Protein AF-U6EE24-F1 (afdb_monomer_lite)

Foldseek 3Di:
DDDLVRQLVQLVPFDWDADPPVWGKTWGWDDDPQKTKIKIKTWDDWDDDPDQQDKIKTKIAIKIFIAGNPPRDTLDIDPPRPAIDMDIDGHDDDPDDDPVPPPPDDDCVPDSNPPHHCDCNNCSSVSSVVVVVSVVVVVD

Secondary structure (DSSP, 8-state):
---HHHHHHHHHHSPPEE--SSS-EEEEEEEETTEEEEEEEEEEEEE---STTPEEEEEEEEEEEEEETTT--EEEEE----SEEEEEEES---TT--GGGSTTS--TTSS--SS----HHHHHHHHHHHHHHHHHHHT-

pLDDT: mean 75.87, std 20.28, range [35.53, 96.88]

Sequence (140 aa):
MIGKEELVDRIENTELEKVDSGTDQWEKHIYIGDNVLIVGYKEEETFDKPLPGEETIKNYYWYWELRDSENWNVLFENHEKEFNFCESMVGGYTDQDRVEDIVGDIEEEDVCTWSEQDWIEDIVDEIAEETISWLKNLEK

Structure (mmCIF, N/CA/C/O backbone):
data_AF-U6EE24-F1
#
_entry.id   AF-U6EE24-F1
#
loop_
_atom_site.group_PDB
_atom_site.id
_atom_site.type_symbol
_atom_site.label_atom_id
_atom_site.label_alt_id
_atom_site.label_comp_id
_atom_site.label_asym_id
_atom_site.label_entity_id
_atom_site.label_seq_id
_atom_site.pdbx_PDB_ins_code
_atom_site.Cartn_x
_atom_site.Cartn_y
_atom_site.Cartn_z
_atom_site.occupancy
_atom_site.B_iso_or_equiv
_atom_site.auth_seq_id
_atom_site.auth_comp_id
_atom_site.auth_asym_id
_atom_site.auth_atom_id
_atom_site.pdbx_PDB_model_num
ATOM 1 N N . MET A 1 1 ? -8.421 1.383 16.633 1.00 77.31 1 MET A N 1
ATOM 2 C CA . MET A 1 1 ? -7.836 2.026 15.444 1.00 77.31 1 MET A CA 1
ATOM 3 C C . MET A 1 1 ? -6.322 2.050 15.600 1.00 77.31 1 MET A C 1
ATOM 5 O O . MET A 1 1 ? -5.858 2.432 16.670 1.00 77.31 1 MET A O 1
ATOM 9 N N . ILE A 1 2 ? -5.589 1.555 14.600 1.00 86.31 2 ILE A N 1
ATOM 10 C CA . ILE A 1 2 ? -4.118 1.575 14.562 1.00 86.31 2 ILE A CA 1
ATOM 11 C C . ILE A 1 2 ? -3.610 3.027 14.513 1.00 86.31 2 ILE A C 1
ATOM 13 O O . ILE A 1 2 ? -4.287 3.896 13.960 1.00 86.31 2 ILE A O 1
ATOM 17 N N . GLY A 1 3 ? -2.467 3.310 15.141 1.00 90.25 3 GLY A N 1
ATOM 18 C CA . GLY A 1 3 ? -1.831 4.630 15.070 1.00 90.25 3 GLY A CA 1
ATOM 19 C C . GLY A 1 3 ? -1.090 4.841 13.747 1.00 90.25 3 GLY A C 1
ATOM 20 O O . GLY A 1 3 ? -0.665 3.872 13.128 1.00 90.25 3 GLY A O 1
ATOM 21 N N . LYS A 1 4 ? -0.891 6.102 13.333 1.00 93.06 4 LYS A N 1
ATOM 22 C CA . LYS A 1 4 ? -0.154 6.431 12.096 1.00 93.06 4 LYS A CA 1
ATOM 23 C C . LYS A 1 4 ? 1.275 5.901 12.124 1.00 93.06 4 LYS A C 1
ATOM 25 O O . LYS A 1 4 ? 1.654 5.169 11.226 1.00 93.06 4 LYS A O 1
ATOM 30 N N . GLU A 1 5 ? 2.018 6.209 13.183 1.00 93.19 5 GLU A N 1
ATOM 31 C CA . GLU A 1 5 ? 3.406 5.753 13.348 1.00 93.19 5 GLU A CA 1
ATOM 32 C C . GLU A 1 5 ? 3.515 4.221 13.324 1.00 93.19 5 GLU A C 1
ATOM 34 O O . GLU A 1 5 ? 4.425 3.673 12.718 1.00 93.19 5 GLU A O 1
ATOM 39 N N . GLU A 1 6 ? 2.549 3.519 13.928 1.00 93.56 6 GLU A N 1
ATOM 40 C CA . GLU A 1 6 ? 2.505 2.053 13.899 1.00 93.56 6 GLU A CA 1
ATOM 41 C C . GLU A 1 6 ? 2.201 1.516 12.493 1.00 93.56 6 GLU A C 1
ATOM 43 O O . GLU A 1 6 ? 2.726 0.479 12.101 1.00 93.56 6 GLU A O 1
ATOM 48 N N . LEU A 1 7 ? 1.346 2.198 11.729 1.00 93.69 7 LEU A N 1
ATOM 49 C CA . LEU A 1 7 ? 1.040 1.807 10.358 1.00 93.69 7 LEU A CA 1
ATOM 50 C C . LEU A 1 7 ? 2.235 2.041 9.424 1.00 93.69 7 LEU A C 1
ATOM 52 O O . LEU A 1 7 ? 2.534 1.159 8.626 1.00 93.69 7 LEU A O 1
ATOM 56 N N . VAL A 1 8 ? 2.936 3.169 9.572 1.00 93.81 8 VAL A N 1
ATOM 57 C CA . VAL A 1 8 ? 4.180 3.469 8.842 1.00 93.81 8 VAL A CA 1
ATOM 58 C C . VAL A 1 8 ? 5.208 2.362 9.067 1.00 93.81 8 VAL A C 1
ATOM 60 O O . VAL A 1 8 ? 5.648 1.730 8.110 1.00 93.81 8 VAL A O 1
ATOM 63 N N . ASP A 1 9 ? 5.489 2.035 10.331 1.00 92.81 9 ASP A N 1
ATOM 64 C CA . ASP A 1 9 ? 6.439 0.976 10.691 1.00 92.81 9 ASP A CA 1
ATOM 65 C C . ASP A 1 9 ? 6.048 -0.380 10.075 1.00 92.81 9 ASP A C 1
ATOM 67 O O . ASP A 1 9 ? 6.892 -1.112 9.558 1.00 92.81 9 ASP A O 1
ATOM 71 N N . ARG A 1 10 ? 4.752 -0.716 10.048 1.00 93.25 10 ARG A N 1
ATOM 72 C CA . ARG A 1 10 ? 4.284 -1.951 9.401 1.00 93.25 10 ARG A CA 1
ATOM 73 C C . ARG A 1 10 ? 4.454 -1.927 7.885 1.00 93.25 10 ARG A C 1
ATOM 75 O O . ARG A 1 10 ? 4.798 -2.965 7.324 1.00 93.25 10 ARG A O 1
ATOM 82 N N . ILE A 1 11 ? 4.201 -0.801 7.220 1.00 91.19 11 ILE A N 1
ATOM 83 C CA . ILE A 1 11 ? 4.369 -0.682 5.764 1.00 91.19 11 ILE A CA 1
ATOM 84 C C . ILE A 1 11 ? 5.845 -0.834 5.383 1.00 91.19 11 ILE A C 1
ATOM 86 O O . ILE A 1 11 ? 6.152 -1.566 4.440 1.00 91.19 11 ILE A O 1
ATOM 90 N N . GLU A 1 12 ? 6.760 -0.225 6.136 1.00 89.44 12 GLU A N 1
ATOM 91 C CA . GLU A 1 12 ? 8.204 -0.335 5.897 1.00 89.44 12 GLU A CA 1
ATOM 92 C C . GLU A 1 12 ? 8.705 -1.767 6.122 1.00 89.44 12 GLU A C 1
ATOM 94 O O . GLU A 1 12 ? 9.324 -2.357 5.234 1.00 89.44 12 GLU A O 1
ATOM 99 N N . ASN A 1 13 ? 8.371 -2.365 7.271 1.00 89.44 13 ASN A N 1
ATOM 100 C CA . ASN A 1 13 ? 8.949 -3.641 7.705 1.00 89.44 13 ASN A CA 1
ATOM 101 C C . ASN A 1 13 ? 8.257 -4.895 7.147 1.00 89.44 13 ASN A C 1
ATOM 103 O O . ASN A 1 13 ? 8.780 -5.998 7.310 1.00 89.44 13 ASN A O 1
ATOM 107 N N . THR A 1 14 ? 7.083 -4.775 6.522 1.00 89.50 14 THR A N 1
ATOM 108 C CA . THR A 1 14 ? 6.448 -5.924 5.850 1.00 89.50 14 THR A CA 1
ATOM 109 C C . THR A 1 14 ? 7.193 -6.227 4.553 1.00 89.50 14 THR A C 1
ATOM 111 O O . THR A 1 14 ? 7.567 -5.310 3.829 1.00 89.50 14 THR A O 1
ATOM 114 N N . GLU A 1 15 ? 7.433 -7.495 4.237 1.00 86.94 15 GLU A N 1
ATOM 115 C CA . GLU A 1 15 ? 8.127 -7.871 3.001 1.00 86.94 15 GLU A CA 1
ATOM 116 C C . GLU A 1 15 ? 7.192 -7.781 1.785 1.00 86.94 15 GLU A C 1
ATOM 118 O O . GLU A 1 15 ? 6.001 -8.075 1.883 1.00 86.94 15 GLU A O 1
ATOM 123 N N . LEU A 1 16 ? 7.740 -7.352 0.642 1.00 87.88 16 LEU A N 1
ATOM 124 C CA . LEU A 1 16 ? 7.057 -7.412 -0.653 1.00 87.88 16 LEU A CA 1
ATOM 125 C C . LEU A 1 16 ? 7.105 -8.839 -1.184 1.00 87.88 16 LEU A C 1
ATOM 127 O O . LEU A 1 16 ? 8.179 -9.427 -1.320 1.00 87.88 16 LEU A O 1
ATOM 131 N N . GLU A 1 17 ? 5.946 -9.360 -1.554 1.00 87.06 17 GLU A N 1
ATOM 132 C CA . GLU A 1 17 ? 5.806 -10.670 -2.165 1.00 87.06 17 GLU A CA 1
ATOM 133 C C . GLU A 1 17 ? 5.387 -10.527 -3.626 1.00 87.06 17 GLU A C 1
ATOM 135 O O . GLU A 1 17 ? 4.546 -9.700 -3.984 1.00 87.06 17 GLU A O 1
ATOM 140 N N . LYS A 1 18 ? 5.981 -11.349 -4.492 1.00 86.94 18 LYS A N 1
ATOM 141 C CA . LYS A 1 18 ? 5.618 -11.373 -5.905 1.00 86.94 18 LYS A CA 1
ATOM 142 C C . LYS A 1 18 ? 4.257 -12.036 -6.087 1.00 86.94 18 LYS A C 1
ATOM 144 O O . LYS A 1 18 ? 4.048 -13.172 -5.657 1.00 86.94 18 LYS A O 1
ATOM 149 N N . VAL A 1 19 ? 3.371 -11.355 -6.799 1.00 87.19 19 VAL A N 1
ATOM 150 C CA . VAL A 1 19 ? 2.038 -11.850 -7.137 1.00 87.19 19 VAL A CA 1
ATOM 151 C C . VAL A 1 19 ? 2.104 -12.635 -8.444 1.00 87.19 19 VAL A C 1
ATOM 153 O O . VAL A 1 19 ? 2.690 -12.191 -9.432 1.00 87.19 19 VAL A O 1
ATOM 156 N N . ASP A 1 20 ? 1.476 -13.809 -8.476 1.00 77.69 20 ASP A N 1
ATOM 157 C CA . ASP A 1 20 ? 1.376 -14.627 -9.688 1.00 77.69 20 ASP A CA 1
ATOM 158 C C . ASP A 1 20 ? 0.248 -14.101 -10.600 1.00 77.69 20 ASP A C 1
ATOM 160 O O . ASP A 1 20 ? -0.831 -14.688 -10.691 1.00 77.69 20 ASP A O 1
ATOM 164 N N . SER A 1 21 ? 0.457 -12.930 -11.219 1.00 65.81 21 SER A N 1
ATOM 165 C CA . SER A 1 21 ? -0.553 -12.233 -12.040 1.00 65.81 21 SER A CA 1
ATOM 166 C C . SER A 1 21 ? -0.230 -12.163 -13.539 1.00 65.81 21 SER A C 1
ATOM 168 O O . SER A 1 21 ? -0.957 -11.532 -14.305 1.00 65.81 21 SER A O 1
ATOM 170 N N . GLY A 1 22 ? 0.832 -12.832 -14.002 1.00 69.50 22 GLY A N 1
ATOM 171 C CA . GLY A 1 22 ? 1.274 -12.790 -15.407 1.00 69.50 22 GLY A CA 1
ATOM 172 C C . GLY A 1 22 ? 1.951 -11.475 -15.828 1.00 69.50 22 GLY A C 1
ATOM 173 O O . GLY A 1 22 ? 2.463 -11.394 -16.941 1.00 69.50 22 GLY A O 1
ATOM 174 N N . THR A 1 23 ? 1.992 -10.487 -14.933 1.00 72.00 23 THR A N 1
ATOM 175 C CA . THR A 1 23 ? 2.769 -9.240 -15.009 1.00 72.00 23 THR A CA 1
ATOM 176 C C . THR A 1 23 ? 3.726 -9.169 -13.823 1.00 72.00 23 THR A C 1
ATOM 178 O O . THR A 1 23 ? 3.507 -9.858 -12.826 1.00 72.00 23 THR A O 1
ATOM 181 N N . ASP A 1 24 ? 4.782 -8.358 -13.900 1.00 79.75 24 ASP A N 1
ATOM 182 C CA . ASP A 1 24 ? 5.647 -8.143 -12.739 1.00 79.75 24 ASP A CA 1
ATOM 183 C C . ASP A 1 24 ? 4.937 -7.231 -11.728 1.00 79.75 24 ASP A C 1
ATOM 185 O O . ASP A 1 24 ? 4.799 -6.025 -11.928 1.00 79.75 24 ASP A O 1
ATOM 189 N N . GLN A 1 25 ? 4.394 -7.849 -10.682 1.00 85.94 25 GLN A N 1
ATOM 190 C CA . GLN A 1 25 ? 3.585 -7.211 -9.652 1.00 85.94 25 GLN A CA 1
ATOM 191 C C . GLN A 1 25 ? 4.034 -7.715 -8.290 1.00 85.94 25 GLN A C 1
ATOM 193 O O . GLN A 1 25 ? 4.212 -8.920 -8.089 1.00 85.94 25 GLN A O 1
ATOM 198 N N . TRP A 1 26 ? 4.192 -6.783 -7.363 1.00 90.06 26 TRP A N 1
ATOM 199 C CA . TRP A 1 26 ? 4.636 -7.059 -6.007 1.00 90.06 26 TRP A CA 1
ATOM 200 C C . TRP A 1 26 ? 3.699 -6.384 -5.024 1.00 90.06 26 TRP A C 1
ATOM 202 O O . TRP A 1 26 ? 3.274 -5.255 -5.255 1.00 90.06 26 TRP A O 1
ATOM 212 N N . GLU A 1 27 ? 3.365 -7.081 -3.945 1.00 92.12 27 GLU A N 1
ATOM 213 C CA . GLU A 1 27 ? 2.407 -6.628 -2.941 1.00 92.12 27 GLU A CA 1
ATOM 214 C C . GLU A 1 27 ? 2.894 -6.954 -1.530 1.00 92.12 27 GLU A C 1
ATOM 216 O O . GLU A 1 27 ? 3.457 -8.015 -1.271 1.00 92.12 27 GLU A O 1
ATOM 221 N N . LYS A 1 28 ? 2.629 -6.042 -0.600 1.00 92.81 28 LYS A N 1
ATOM 222 C CA . LYS A 1 28 ? 2.637 -6.265 0.843 1.00 92.81 28 LYS A CA 1
ATOM 223 C C . LYS A 1 28 ? 1.190 -6.351 1.302 1.00 92.81 28 LYS A C 1
ATOM 225 O O . LYS A 1 28 ? 0.387 -5.484 0.955 1.00 92.81 28 LYS A O 1
ATOM 230 N N . HIS A 1 29 ? 0.860 -7.343 2.126 1.00 94.50 29 HIS A N 1
ATOM 231 C CA . HIS A 1 29 ? -0.467 -7.469 2.742 1.00 94.50 29 HIS A CA 1
ATOM 232 C C . HIS A 1 29 ? -0.380 -7.207 4.243 1.00 94.50 29 HIS A C 1
ATOM 234 O O . HIS A 1 29 ? 0.203 -7.984 4.998 1.00 94.50 29 HIS A O 1
ATOM 240 N N . ILE A 1 30 ? -0.981 -6.108 4.691 1.00 94.31 30 ILE A N 1
ATOM 241 C CA . ILE A 1 30 ? -0.881 -5.610 6.063 1.00 94.31 30 ILE A CA 1
ATOM 242 C C . ILE A 1 30 ? -2.258 -5.699 6.719 1.00 94.31 30 ILE A C 1
ATOM 244 O O . ILE A 1 30 ? -3.171 -4.934 6.415 1.00 94.31 30 ILE A O 1
ATOM 248 N N . TYR A 1 31 ? -2.417 -6.637 7.649 1.00 93.56 31 TYR A N 1
ATOM 249 C CA . TYR A 1 31 ? -3.688 -6.870 8.337 1.00 93.56 31 TYR A CA 1
ATOM 250 C C . TYR A 1 31 ? -3.927 -5.848 9.462 1.00 93.56 31 TYR A C 1
ATOM 252 O O . TYR A 1 31 ? -3.104 -5.685 10.374 1.00 93.56 31 TYR A O 1
ATOM 260 N N . ILE A 1 32 ? -5.083 -5.179 9.417 1.00 92.88 32 ILE A N 1
ATOM 261 C CA . ILE A 1 32 ? -5.507 -4.112 10.332 1.00 92.88 32 ILE A CA 1
ATOM 262 C C . ILE A 1 32 ? -6.946 -4.388 10.799 1.00 92.88 32 ILE A C 1
ATOM 264 O O . ILE A 1 32 ? -7.920 -3.870 10.249 1.00 92.88 32 ILE A O 1
ATOM 268 N N . GLY A 1 33 ? -7.090 -5.189 11.858 1.00 89.06 33 GLY A N 1
ATOM 269 C CA . GLY A 1 33 ? -8.410 -5.596 12.354 1.00 89.06 33 GLY A CA 1
ATOM 270 C C . GLY A 1 33 ? -9.135 -6.463 11.326 1.00 89.06 33 GLY A C 1
ATOM 271 O O . GLY A 1 33 ? -8.578 -7.468 10.897 1.00 89.06 33 GLY A O 1
ATOM 272 N N . ASP A 1 34 ? -10.335 -6.042 10.923 1.00 92.69 34 ASP A N 1
ATOM 273 C CA . ASP A 1 34 ? -11.162 -6.729 9.918 1.00 92.69 34 ASP A CA 1
ATOM 274 C C . ASP A 1 34 ? -10.816 -6.316 8.472 1.00 92.69 34 ASP A C 1
ATOM 276 O O . ASP A 1 34 ? -11.447 -6.780 7.522 1.00 92.69 34 ASP A O 1
ATOM 280 N N . ASN A 1 35 ? -9.800 -5.467 8.2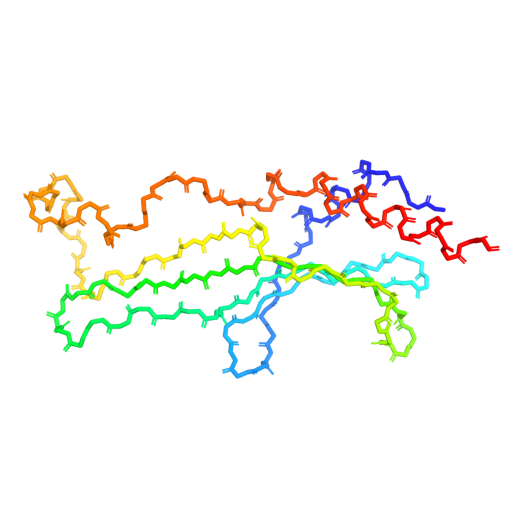85 1.00 95.19 35 ASN A N 1
ATOM 281 C CA . ASN A 1 35 ? -9.362 -4.982 6.978 1.00 95.19 35 ASN A CA 1
ATOM 282 C C . ASN A 1 35 ? -7.929 -5.432 6.670 1.00 95.19 35 ASN A C 1
ATOM 284 O O . ASN A 1 35 ? -7.135 -5.713 7.571 1.00 95.19 35 ASN A O 1
ATOM 288 N N . VAL A 1 36 ? -7.576 -5.440 5.391 1.00 96.00 36 VAL A N 1
ATOM 289 C CA . VAL A 1 36 ? -6.212 -5.637 4.898 1.00 96.00 36 VAL A CA 1
ATOM 290 C C . VAL A 1 36 ? -5.836 -4.459 4.005 1.00 96.00 36 VAL A C 1
ATOM 292 O O . VAL A 1 36 ? -6.559 -4.128 3.069 1.00 96.00 36 VAL A O 1
ATOM 295 N N . LEU A 1 37 ? -4.727 -3.800 4.330 1.00 96.31 37 LEU A N 1
ATOM 296 C CA . LEU A 1 37 ? -4.087 -2.826 3.457 1.00 96.31 37 LEU A CA 1
ATOM 297 C C . LEU A 1 37 ? -3.145 -3.587 2.524 1.00 96.31 37 LEU A C 1
ATOM 299 O O . LEU A 1 37 ? -2.235 -4.277 2.983 1.00 96.31 37 LEU A O 1
ATOM 303 N N . ILE A 1 38 ? -3.372 -3.458 1.227 1.00 95.81 38 ILE A N 1
ATOM 304 C CA . ILE A 1 38 ? -2.472 -3.921 0.182 1.00 95.81 38 ILE A CA 1
ATOM 305 C C . ILE A 1 38 ? -1.663 -2.712 -0.263 1.00 95.81 38 ILE A C 1
ATOM 307 O O . ILE A 1 38 ? -2.248 -1.695 -0.615 1.00 95.81 38 ILE A O 1
ATOM 311 N N . VAL A 1 39 ? -0.339 -2.818 -0.236 1.00 93.44 39 VAL A N 1
ATOM 312 C CA . VAL A 1 39 ? 0.568 -1.826 -0.828 1.00 93.44 39 VAL A CA 1
ATOM 313 C C . VAL A 1 39 ? 1.417 -2.550 -1.844 1.00 93.44 39 VAL A C 1
ATOM 315 O O . VAL A 1 39 ? 2.103 -3.506 -1.488 1.00 93.44 39 VAL A O 1
ATOM 318 N N . GLY A 1 40 ? 1.383 -2.126 -3.095 1.00 91.50 40 GLY A N 1
ATOM 319 C CA . GLY A 1 40 ? 2.103 -2.818 -4.145 1.00 91.50 40 GLY A CA 1
ATOM 320 C C . GLY A 1 40 ? 2.573 -1.900 -5.247 1.00 91.50 40 GLY A C 1
ATOM 321 O O . GLY A 1 40 ? 2.250 -0.718 -5.280 1.00 91.50 40 GLY A O 1
ATOM 322 N N . TYR A 1 41 ? 3.333 -2.474 -6.167 1.00 88.56 41 TYR A N 1
ATOM 323 C CA . TYR A 1 41 ? 3.657 -1.840 -7.433 1.00 88.56 41 TYR A CA 1
ATOM 324 C C . TYR A 1 41 ? 3.488 -2.827 -8.578 1.00 88.56 41 TYR A C 1
ATOM 326 O O . TYR A 1 41 ? 3.538 -4.050 -8.395 1.00 88.56 41 TYR A O 1
ATOM 334 N N . LYS A 1 42 ? 3.247 -2.291 -9.770 1.00 86.69 42 LYS A N 1
ATOM 335 C CA . LYS A 1 42 ? 3.031 -3.089 -10.973 1.00 86.69 42 LYS A CA 1
ATOM 336 C C . LYS A 1 42 ? 3.744 -2.479 -12.175 1.00 86.69 42 LYS A C 1
ATOM 338 O O . LYS A 1 42 ? 3.712 -1.267 -12.365 1.00 86.69 42 LYS A O 1
ATOM 343 N N . GLU A 1 43 ? 4.353 -3.348 -12.979 1.00 79.31 43 GLU A N 1
ATOM 344 C CA . GLU A 1 43 ? 4.908 -3.027 -14.296 1.00 79.31 43 GLU A CA 1
ATOM 345 C C . GLU A 1 43 ? 3.778 -2.720 -15.288 1.00 79.31 43 GLU A C 1
ATOM 347 O O . GLU A 1 43 ? 2.838 -3.512 -15.438 1.00 79.31 43 GLU A O 1
ATOM 352 N N . GLU A 1 44 ? 3.873 -1.591 -15.990 1.00 69.12 44 GLU A N 1
ATOM 353 C CA . GLU A 1 44 ? 2.896 -1.237 -17.029 1.00 69.12 44 GLU A CA 1
ATOM 354 C C . GLU A 1 4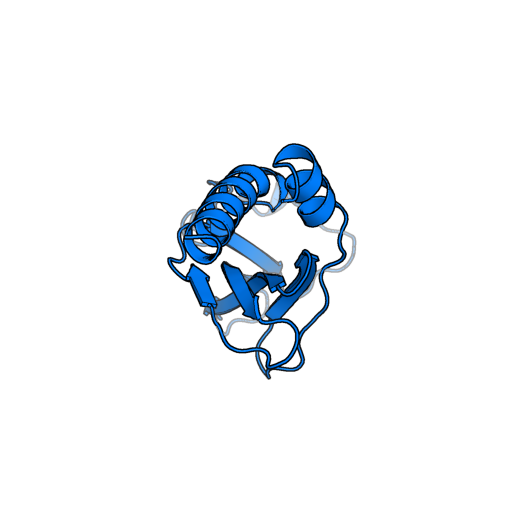4 ? 3.528 -0.871 -18.373 1.00 69.12 44 GLU A C 1
ATOM 356 O O . GLU A 1 44 ? 2.973 -1.232 -19.412 1.00 69.12 44 GLU A O 1
ATOM 361 N N . GLU A 1 45 ? 4.695 -0.223 -18.379 1.00 61.69 45 GLU A N 1
ATOM 362 C CA . GLU A 1 45 ? 5.379 0.167 -19.613 1.00 61.69 45 GLU A CA 1
ATOM 363 C C . GLU A 1 45 ? 6.799 -0.407 -19.663 1.00 61.69 45 GLU A C 1
ATOM 365 O O . GLU A 1 45 ? 7.616 -0.195 -18.765 1.00 61.69 45 GLU A O 1
ATOM 370 N N . THR A 1 46 ? 7.084 -1.145 -20.738 1.00 56.16 46 THR A N 1
ATOM 371 C CA . THR A 1 46 ? 8.426 -1.621 -21.087 1.00 56.16 46 THR A CA 1
ATOM 372 C C . THR A 1 46 ? 8.837 -0.960 -22.393 1.00 56.16 46 THR A C 1
ATOM 374 O O . THR A 1 46 ? 8.166 -1.125 -23.417 1.00 56.16 46 THR A O 1
ATOM 377 N N . PHE A 1 47 ? 9.938 -0.216 -22.369 1.00 56.84 47 PHE A N 1
ATOM 378 C CA . PHE A 1 47 ? 10.528 0.339 -23.581 1.00 56.84 47 PHE A CA 1
ATOM 379 C C . PHE A 1 47 ? 11.623 -0.611 -24.064 1.00 56.84 47 PHE A C 1
ATOM 381 O O . PHE A 1 47 ? 12.765 -0.550 -23.620 1.00 56.84 47 PHE A O 1
ATOM 388 N N . ASP A 1 48 ? 11.260 -1.520 -24.971 1.00 52.75 48 ASP A N 1
ATOM 389 C CA . ASP A 1 48 ? 12.220 -2.389 -25.651 1.00 52.75 48 ASP A CA 1
ATOM 390 C C . ASP A 1 48 ? 12.681 -1.732 -26.956 1.00 52.75 48 ASP A C 1
ATOM 392 O O . ASP A 1 48 ? 11.926 -1.660 -27.935 1.00 52.75 48 ASP A O 1
ATOM 396 N N . LYS A 1 49 ? 13.947 -1.311 -27.025 1.00 50.22 49 LYS A N 1
ATOM 397 C CA . LYS A 1 49 ? 14.601 -1.109 -28.320 1.00 50.22 49 LYS A CA 1
ATOM 398 C C . LYS A 1 49 ? 15.227 -2.447 -28.757 1.00 50.22 49 LYS A C 1
ATOM 400 O O . LYS A 1 49 ? 16.006 -3.041 -28.018 1.00 50.22 49 LYS A O 1
ATOM 405 N N . PRO A 1 50 ? 14.879 -2.988 -29.941 1.00 44.62 50 PRO A N 1
ATOM 406 C CA . PRO A 1 50 ? 15.208 -4.362 -30.341 1.00 44.62 50 PRO A CA 1
ATOM 407 C C . PRO A 1 50 ? 16.670 -4.559 -30.796 1.00 44.62 50 PRO A C 1
ATOM 409 O O . PRO A 1 50 ? 16.933 -5.353 -31.706 1.00 44.62 50 PRO A O 1
ATOM 412 N N . LEU A 1 51 ? 17.631 -3.838 -30.213 1.00 48.41 51 LEU A N 1
ATOM 413 C CA . LEU A 1 51 ? 19.044 -3.911 -30.581 1.00 48.41 51 LEU A CA 1
ATOM 414 C C . LEU A 1 51 ? 19.861 -4.648 -29.500 1.00 48.41 51 LEU A C 1
ATOM 416 O O . LEU A 1 51 ? 19.707 -4.393 -28.308 1.00 48.41 51 LEU A O 1
ATOM 420 N N . PRO A 1 52 ? 20.734 -5.597 -29.887 1.00 41.91 52 PRO A N 1
ATOM 421 C CA . PRO A 1 52 ? 21.578 -6.315 -28.938 1.00 41.91 52 PRO A CA 1
ATOM 422 C C . PRO A 1 52 ? 22.580 -5.358 -28.276 1.00 41.91 52 PRO A C 1
ATOM 424 O O . PRO A 1 52 ? 23.381 -4.737 -28.973 1.00 41.91 52 PRO A O 1
ATOM 427 N N . GLY A 1 53 ? 22.558 -5.292 -26.942 1.00 50.59 53 GLY A N 1
ATOM 428 C CA . GLY A 1 53 ? 23.415 -4.414 -26.137 1.00 50.59 53 GLY A CA 1
ATOM 429 C C . GLY A 1 53 ? 22.732 -3.139 -25.635 1.00 50.59 53 GLY A C 1
ATOM 430 O O . GLY A 1 53 ? 23.398 -2.346 -24.975 1.00 50.59 53 GLY A O 1
ATOM 431 N N . GLU A 1 54 ? 21.442 -2.946 -25.926 1.00 52.94 54 GLU A N 1
ATOM 432 C CA . GLU A 1 54 ? 20.656 -1.829 -25.394 1.00 52.94 54 GLU A CA 1
ATOM 433 C C . GLU A 1 54 ? 19.952 -2.191 -24.075 1.00 52.94 54 GLU A C 1
ATOM 435 O O . GLU A 1 54 ? 19.730 -3.358 -23.743 1.00 52.94 54 GLU A O 1
ATOM 440 N N . GLU A 1 55 ? 19.697 -1.154 -23.287 1.00 54.94 55 GLU A N 1
ATOM 441 C CA . GLU A 1 55 ? 19.125 -1.182 -21.945 1.00 54.94 55 GLU A CA 1
ATOM 442 C C . GLU A 1 55 ? 17.604 -1.380 -22.008 1.00 54.94 55 GLU A C 1
ATOM 444 O O . GLU A 1 55 ? 16.919 -0.704 -22.774 1.00 54.94 55 GLU A O 1
ATOM 449 N N . THR A 1 56 ? 17.067 -2.318 -21.222 1.00 59.34 56 THR A N 1
ATOM 450 C CA . THR A 1 56 ? 15.617 -2.452 -21.030 1.00 59.34 56 THR A CA 1
ATOM 451 C C . THR A 1 56 ? 15.207 -1.566 -19.866 1.00 59.34 56 THR A C 1
ATOM 453 O O . THR A 1 56 ? 15.694 -1.755 -18.749 1.00 59.34 56 THR A O 1
ATOM 456 N N . ILE A 1 57 ? 14.292 -0.634 -20.125 1.00 65.94 57 ILE A N 1
ATOM 457 C CA . ILE A 1 57 ? 13.735 0.272 -19.120 1.00 65.94 57 ILE A CA 1
ATOM 458 C C . ILE A 1 57 ? 12.334 -0.205 -18.755 1.00 65.94 57 ILE A C 1
ATOM 460 O O . ILE A 1 57 ? 11.478 -0.376 -19.633 1.00 65.94 57 ILE A O 1
ATOM 464 N N . LYS A 1 58 ? 12.108 -0.420 -17.460 1.00 72.06 58 LYS A N 1
ATOM 465 C CA . LYS A 1 58 ? 10.818 -0.814 -16.899 1.00 72.06 58 LYS A CA 1
ATOM 466 C C . LYS A 1 58 ? 10.316 0.249 -15.943 1.00 72.06 58 LYS A C 1
ATOM 468 O O . LYS A 1 58 ? 11.009 0.582 -14.984 1.00 72.06 58 LYS A O 1
ATOM 473 N N . ASN A 1 59 ? 9.094 0.715 -16.178 1.00 76.50 59 ASN A N 1
ATOM 474 C CA . ASN A 1 59 ? 8.412 1.633 -15.276 1.00 76.50 59 ASN A CA 1
ATOM 475 C C . ASN A 1 59 ? 7.420 0.877 -14.394 1.00 76.50 59 ASN A C 1
ATOM 477 O O . ASN A 1 59 ? 6.578 0.110 -14.881 1.00 76.50 59 ASN A O 1
ATOM 481 N N . TYR A 1 60 ? 7.513 1.146 -13.098 1.00 83.69 60 TYR A N 1
ATOM 482 C CA . TYR A 1 60 ? 6.655 0.603 -12.062 1.00 83.69 60 TYR A CA 1
ATOM 483 C C . TYR A 1 60 ? 5.895 1.734 -11.381 1.00 83.69 60 TYR A C 1
ATOM 485 O O . TYR A 1 60 ? 6.466 2.775 -11.062 1.00 83.69 60 TYR A O 1
ATOM 493 N N . TYR A 1 61 ? 4.613 1.503 -11.122 1.00 86.62 61 TYR A N 1
ATOM 494 C CA . TYR A 1 61 ? 3.757 2.445 -10.405 1.00 86.62 61 TYR A CA 1
ATOM 495 C C . TYR A 1 61 ? 3.290 1.836 -9.099 1.00 86.62 61 TYR A C 1
ATOM 497 O O . TYR A 1 61 ? 2.835 0.686 -9.087 1.00 86.62 61 TYR A O 1
ATOM 505 N N . TRP A 1 62 ? 3.382 2.612 -8.022 1.00 90.00 62 TRP A N 1
ATOM 506 C CA . TRP A 1 62 ? 2.821 2.231 -6.736 1.00 90.00 62 TRP A CA 1
ATOM 507 C C . TRP A 1 62 ? 1.304 2.357 -6.744 1.00 90.00 62 TRP A C 1
ATOM 509 O O . TRP A 1 62 ? 0.713 3.187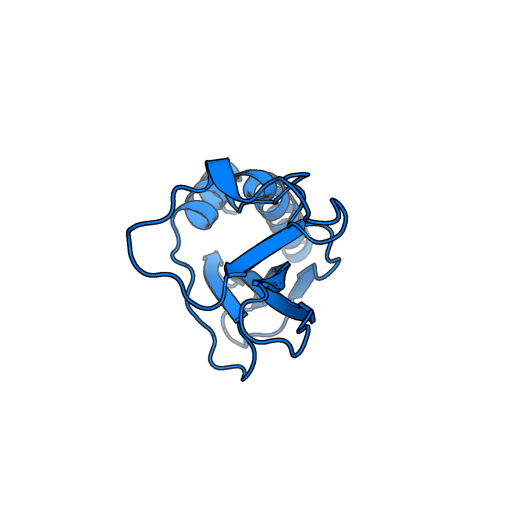 -7.436 1.00 90.00 62 TRP A O 1
ATOM 519 N N . TYR A 1 63 ? 0.684 1.517 -5.935 1.00 93.19 63 TYR A N 1
ATOM 520 C CA . TYR A 1 63 ? -0.727 1.559 -5.633 1.00 93.19 63 TYR A CA 1
ATOM 521 C C . TYR A 1 63 ? -0.969 1.021 -4.229 1.00 93.19 63 TYR A C 1
ATOM 523 O O . TYR A 1 63 ? -0.171 0.252 -3.678 1.00 93.19 63 TYR A O 1
ATOM 531 N N . TRP A 1 64 ? -2.099 1.400 -3.650 1.00 95.94 64 TRP A N 1
ATOM 532 C CA . TRP A 1 64 ? -2.555 0.803 -2.409 1.00 95.94 64 TRP A CA 1
ATOM 533 C C . TRP A 1 64 ? -4.068 0.698 -2.365 1.00 95.94 64 TRP A C 1
ATOM 535 O O . TRP A 1 64 ? -4.808 1.510 -2.916 1.00 95.94 64 TRP A O 1
ATOM 545 N N . GLU A 1 65 ? -4.534 -0.340 -1.690 1.00 96.88 65 GLU A N 1
ATOM 546 C CA . GLU A 1 65 ? -5.944 -0.658 -1.570 1.00 96.88 65 GLU A CA 1
ATOM 547 C C . GLU A 1 65 ? -6.258 -1.084 -0.143 1.00 96.88 65 GLU A C 1
ATOM 549 O O . GLU A 1 65 ? -5.504 -1.822 0.489 1.00 96.88 65 GLU A O 1
ATOM 554 N N . LEU A 1 66 ? -7.417 -0.677 0.357 1.00 96.44 66 LEU A N 1
ATOM 555 C CA . LEU A 1 66 ? -7.970 -1.210 1.590 1.00 96.44 66 LEU A CA 1
ATOM 556 C C . LEU A 1 66 ? -9.080 -2.188 1.237 1.00 96.44 66 LEU A C 1
ATOM 558 O O . LEU A 1 66 ? -10.069 -1.815 0.603 1.00 96.44 66 LEU A O 1
ATOM 562 N N . ARG A 1 67 ? -8.936 -3.435 1.676 1.00 96.88 67 ARG A N 1
ATOM 563 C CA . ARG A 1 67 ? -9.919 -4.492 1.448 1.00 96.88 67 ARG A CA 1
ATOM 564 C C . ARG A 1 67 ? -10.477 -5.038 2.749 1.00 96.88 67 ARG A C 1
ATOM 566 O O . ARG A 1 67 ? -9.844 -4.964 3.800 1.00 96.88 67 ARG A O 1
ATOM 573 N N . ASP A 1 68 ? -11.655 -5.629 2.656 1.00 94.94 68 ASP A N 1
ATOM 574 C CA . ASP A 1 68 ? -12.223 -6.457 3.714 1.00 94.94 68 ASP A CA 1
ATOM 575 C C . ASP A 1 68 ? -11.448 -7.783 3.804 1.00 94.94 68 ASP A C 1
ATOM 577 O O . ASP A 1 68 ? -11.220 -8.458 2.799 1.00 94.94 68 ASP A O 1
ATOM 581 N N . SER A 1 69 ? -11.003 -8.144 5.006 1.00 93.62 69 SER A N 1
ATOM 582 C CA . SER A 1 69 ? -10.148 -9.320 5.217 1.00 93.62 69 SER A CA 1
ATOM 583 C C . SER A 1 69 ? -10.881 -10.661 5.080 1.00 93.62 69 SER A C 1
ATOM 585 O O . SER A 1 69 ? -10.239 -11.684 4.834 1.00 93.62 69 SER A O 1
ATOM 587 N N . GLU A 1 70 ? -12.210 -10.686 5.228 1.00 92.81 70 GLU A N 1
ATOM 588 C CA . GLU A 1 70 ? -12.999 -11.917 5.161 1.00 92.81 70 GLU A CA 1
ATOM 589 C C . GLU A 1 70 ? -13.318 -12.294 3.714 1.00 92.81 70 GLU A C 1
ATOM 591 O O . GLU A 1 70 ? -13.234 -13.463 3.329 1.00 92.81 70 GLU A O 1
ATOM 596 N N . ASN A 1 71 ? -13.712 -11.305 2.912 1.00 94.62 71 ASN A N 1
ATOM 597 C CA . ASN A 1 71 ? -14.239 -11.516 1.565 1.00 94.62 71 ASN A CA 1
ATOM 598 C C . ASN A 1 71 ? -13.360 -10.930 0.448 1.00 94.62 71 ASN A C 1
ATOM 600 O O . ASN A 1 71 ? -13.650 -11.186 -0.721 1.00 94.62 71 ASN A O 1
ATOM 604 N N . TRP A 1 72 ? -12.289 -10.204 0.791 1.00 92.75 72 TRP A N 1
ATOM 605 C CA . TRP A 1 72 ? -11.348 -9.578 -0.145 1.00 92.75 72 TRP A CA 1
ATOM 606 C C . TRP A 1 72 ? -11.977 -8.542 -1.086 1.00 92.75 72 TRP A C 1
ATOM 608 O O . TRP A 1 72 ? -11.410 -8.228 -2.135 1.00 92.75 72 TRP A O 1
ATOM 618 N N . ASN A 1 73 ? -13.134 -7.983 -0.722 1.00 95.44 73 ASN A N 1
ATOM 619 C CA . ASN A 1 73 ? -13.741 -6.887 -1.467 1.00 95.44 73 ASN A CA 1
ATOM 620 C C . ASN A 1 73 ? -12.937 -5.601 -1.268 1.00 95.44 73 ASN A C 1
ATOM 622 O O . ASN A 1 73 ? -12.582 -5.256 -0.141 1.00 95.44 73 ASN A O 1
ATOM 626 N N . VAL A 1 74 ? -12.714 -4.868 -2.358 1.00 95.75 74 VAL A N 1
ATOM 627 C CA . VAL A 1 74 ? -12.117 -3.530 -2.317 1.00 95.75 74 VAL A CA 1
ATOM 628 C C . VAL A 1 74 ? -13.087 -2.571 -1.633 1.00 95.75 74 VAL A C 1
ATOM 630 O O . VAL A 1 74 ? -14.236 -2.426 -2.056 1.00 95.75 74 VAL A O 1
ATOM 633 N N . LEU A 1 75 ? -12.624 -1.943 -0.553 1.00 95.62 75 LEU A N 1
ATOM 634 C CA . LEU A 1 75 ? -13.343 -0.894 0.168 1.00 95.62 75 LEU A CA 1
ATOM 635 C C . LEU A 1 75 ? -12.905 0.485 -0.333 1.00 95.62 75 LEU A C 1
ATOM 637 O O . LEU A 1 75 ? -13.751 1.351 -0.547 1.00 95.62 75 LEU A O 1
ATOM 641 N N . PHE A 1 76 ? -11.596 0.660 -0.535 1.00 96.19 76 PHE A N 1
ATOM 642 C CA . PHE A 1 76 ? -10.964 1.857 -1.091 1.00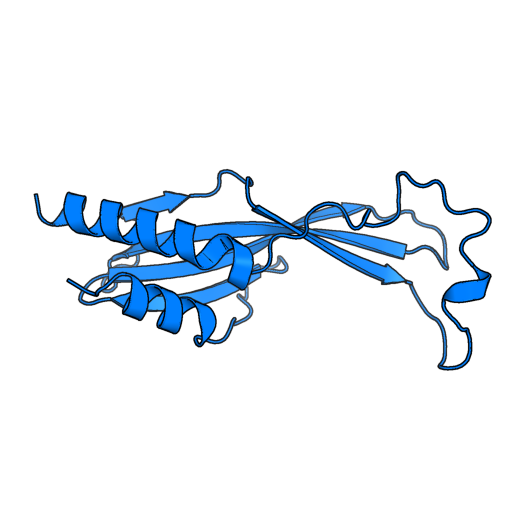 96.19 76 PHE A CA 1
ATOM 643 C C . PHE A 1 76 ? -9.729 1.463 -1.910 1.00 96.19 76 PHE A C 1
ATOM 645 O O . PHE A 1 76 ? -9.113 0.436 -1.627 1.00 96.19 76 PHE A O 1
ATOM 652 N N . GLU A 1 77 ? -9.367 2.276 -2.898 1.00 95.31 77 GLU A N 1
ATOM 653 C CA . GLU A 1 77 ? -8.227 2.051 -3.793 1.00 95.31 77 GLU A CA 1
ATOM 654 C C . GLU A 1 77 ? -7.611 3.386 -4.224 1.00 95.31 77 GLU A C 1
ATOM 656 O O . GLU A 1 77 ? -8.334 4.368 -4.403 1.00 95.31 77 GLU A O 1
ATOM 661 N N . ASN A 1 78 ? -6.291 3.401 -4.412 1.00 92.88 78 ASN A N 1
ATOM 662 C CA . ASN A 1 78 ? -5.548 4.475 -5.061 1.00 92.88 78 ASN A CA 1
ATOM 663 C C . ASN A 1 78 ? -4.609 3.881 -6.117 1.00 92.88 78 ASN A C 1
ATOM 665 O O . ASN A 1 78 ? -3.597 3.260 -5.786 1.00 92.88 78 ASN A O 1
ATOM 669 N N . HIS A 1 79 ? -4.970 4.088 -7.388 1.00 89.88 79 HIS A N 1
ATOM 670 C CA . HIS A 1 79 ? -4.216 3.689 -8.582 1.00 89.88 79 HIS A CA 1
ATOM 671 C C . HIS A 1 79 ? -3.828 4.920 -9.426 1.00 89.88 79 HIS A C 1
ATOM 673 O O . HIS A 1 79 ? -3.747 4.831 -10.653 1.00 89.88 79 HIS A O 1
ATOM 679 N N . GLU A 1 80 ? -3.666 6.093 -8.804 1.00 82.69 80 GLU A N 1
ATOM 680 C CA . GLU A 1 80 ? -3.528 7.376 -9.514 1.00 82.69 80 GLU A CA 1
ATOM 681 C C . GLU A 1 80 ? -2.173 7.549 -10.226 1.00 82.69 80 GLU A C 1
ATOM 683 O O . GLU A 1 80 ? -2.012 8.484 -11.010 1.00 82.69 80 GLU A O 1
ATOM 688 N N . LYS A 1 81 ? -1.242 6.595 -10.053 1.00 82.62 81 LYS A N 1
ATOM 689 C CA . LYS A 1 81 ? 0.090 6.561 -10.693 1.00 82.62 81 LYS A CA 1
ATOM 690 C C . LYS A 1 81 ? 0.941 7.796 -10.394 1.00 82.62 81 LYS A C 1
ATOM 692 O O . LYS A 1 81 ? 1.826 8.141 -11.174 1.00 82.62 81 LYS A O 1
ATOM 697 N N . GLU A 1 82 ? 0.665 8.452 -9.272 1.00 81.12 82 GLU A N 1
ATOM 698 C CA . GLU A 1 82 ? 1.418 9.619 -8.815 1.00 81.12 82 GLU A CA 1
ATOM 699 C C . GLU A 1 82 ? 2.833 9.229 -8.387 1.00 81.12 82 GLU A C 1
ATOM 701 O O . GLU A 1 82 ? 3.772 9.972 -8.653 1.00 81.12 82 GLU A O 1
ATOM 706 N N . PHE A 1 83 ? 2.984 8.025 -7.827 1.00 81.31 83 PHE A N 1
ATOM 707 C CA . PHE A 1 83 ? 4.254 7.500 -7.340 1.00 81.31 83 PHE A CA 1
ATOM 708 C C . PHE A 1 83 ? 4.796 6.414 -8.257 1.00 81.31 83 PHE A C 1
ATOM 710 O O . PHE A 1 83 ? 4.109 5.424 -8.547 1.00 81.31 83 PHE A O 1
ATOM 717 N N . ASN A 1 84 ? 6.033 6.585 -8.713 1.00 79.31 84 ASN A N 1
ATOM 718 C CA . ASN A 1 84 ? 6.639 5.679 -9.679 1.00 79.31 84 ASN A CA 1
ATOM 719 C C . ASN A 1 84 ? 8.146 5.523 -9.485 1.00 79.31 84 ASN A C 1
ATOM 721 O O . ASN A 1 84 ? 8.825 6.358 -8.894 1.00 79.31 84 ASN A O 1
ATOM 725 N N . PHE A 1 85 ? 8.672 4.421 -10.002 1.00 76.94 85 PHE A N 1
ATOM 726 C CA . PHE A 1 85 ? 10.105 4.215 -10.112 1.00 76.94 85 PHE A CA 1
ATOM 727 C C . PHE A 1 85 ? 10.436 3.443 -11.387 1.00 76.94 85 PHE A C 1
ATOM 729 O O . PHE A 1 85 ? 9.592 2.786 -12.000 1.00 76.94 85 PHE A O 1
ATOM 736 N N . CYS A 1 86 ? 11.695 3.549 -11.786 1.00 72.69 86 CYS A N 1
ATOM 737 C CA . CYS A 1 86 ? 12.221 3.016 -13.029 1.00 72.69 86 CYS A CA 1
ATOM 738 C C . CYS A 1 86 ? 13.359 2.050 -12.698 1.00 72.69 86 CYS A C 1
ATOM 740 O O . CYS A 1 86 ? 14.297 2.426 -11.992 1.00 72.69 86 CYS A O 1
ATOM 742 N N . GLU A 1 87 ? 13.287 0.818 -13.197 1.00 67.19 87 GLU A N 1
ATOM 743 C CA . GLU A 1 87 ? 14.420 -0.106 -13.179 1.00 67.19 87 GLU A CA 1
ATOM 744 C C . GLU A 1 87 ? 15.004 -0.213 -14.582 1.00 67.19 87 GLU A C 1
ATOM 746 O O . GLU A 1 87 ? 14.295 -0.517 -15.546 1.00 67.19 87 GLU A O 1
ATOM 751 N N . SER A 1 88 ? 16.315 -0.002 -14.692 1.00 61.06 88 SER A N 1
ATOM 752 C CA . SER A 1 88 ? 17.040 -0.222 -15.932 1.00 61.06 88 SER A CA 1
ATOM 753 C C . SER A 1 88 ? 17.916 -1.470 -15.833 1.00 61.06 88 SER A C 1
ATOM 755 O O . SER A 1 88 ? 18.670 -1.677 -14.879 1.00 61.06 88 SER A O 1
ATOM 757 N N . MET A 1 89 ? 17.785 -2.360 -16.817 1.00 54.78 89 MET A N 1
ATOM 758 C CA . MET A 1 89 ? 18.645 -3.530 -16.963 1.00 54.78 89 MET A CA 1
ATOM 759 C C . MET A 1 89 ? 19.427 -3.408 -18.265 1.00 54.78 89 MET A C 1
ATOM 761 O O . MET A 1 89 ? 18.883 -3.596 -19.353 1.00 54.78 89 MET A O 1
ATOM 765 N N . VAL A 1 90 ? 20.729 -3.140 -18.165 1.00 53.38 90 VAL A N 1
ATOM 766 C CA . VAL A 1 90 ? 21.625 -3.205 -19.324 1.00 53.38 90 VAL A CA 1
ATOM 767 C C . VAL A 1 90 ? 21.842 -4.671 -19.690 1.00 53.38 90 VAL A C 1
ATOM 769 O O . VAL A 1 90 ? 22.390 -5.458 -18.910 1.00 53.38 90 VAL A O 1
ATOM 772 N N . GLY A 1 91 ? 21.407 -5.051 -20.890 1.00 41.62 91 GLY A N 1
ATOM 773 C CA . GLY A 1 91 ? 21.574 -6.395 -21.424 1.00 41.62 91 GLY A CA 1
ATOM 774 C C . GLY A 1 91 ? 23.042 -6.760 -21.659 1.00 41.62 91 GLY A C 1
ATOM 775 O O . GLY A 1 91 ? 23.553 -6.604 -22.761 1.00 41.62 91 GLY A O 1
ATOM 776 N N . GLY A 1 92 ? 23.681 -7.334 -20.635 1.00 41.22 92 GLY A N 1
ATOM 777 C CA . GLY A 1 92 ? 24.862 -8.193 -20.737 1.00 41.22 92 GLY A CA 1
ATOM 778 C C . GLY A 1 92 ? 26.226 -7.502 -20.720 1.00 41.22 92 GLY A C 1
ATOM 779 O O . GLY A 1 92 ? 26.815 -7.329 -21.777 1.00 41.22 92 GLY A O 1
ATOM 780 N N . TYR A 1 93 ? 26.811 -7.290 -19.534 1.00 44.22 93 TYR A N 1
ATOM 781 C CA . TYR A 1 93 ? 28.266 -7.126 -19.401 1.00 44.22 93 TYR A CA 1
ATOM 782 C C . TYR A 1 93 ? 28.825 -7.869 -18.181 1.00 44.22 93 TYR A C 1
ATOM 784 O O . TYR A 1 93 ? 28.300 -7.815 -17.072 1.00 44.22 93 TYR A O 1
ATOM 792 N N . THR A 1 94 ? 29.893 -8.621 -18.441 1.00 39.44 94 THR A N 1
ATOM 793 C CA . THR A 1 94 ? 30.765 -9.295 -17.473 1.00 39.44 94 THR A CA 1
ATOM 794 C C . THR A 1 94 ? 31.521 -8.274 -16.616 1.00 39.44 94 THR A C 1
ATOM 796 O O . THR A 1 94 ? 31.865 -7.227 -17.146 1.00 39.44 94 THR A O 1
ATOM 799 N N . ASP A 1 95 ? 31.820 -8.626 -15.357 1.00 38.00 95 ASP A N 1
ATOM 800 C CA . ASP A 1 95 ? 32.447 -7.904 -14.215 1.00 38.00 95 ASP A CA 1
ATOM 801 C C . ASP A 1 95 ? 33.599 -6.874 -14.426 1.00 38.00 95 ASP A C 1
ATOM 803 O O . ASP A 1 95 ? 34.325 -6.574 -13.475 1.00 38.00 95 ASP A O 1
ATOM 807 N N . GLN A 1 96 ? 33.844 -6.316 -15.615 1.00 43.03 96 GLN A N 1
ATOM 808 C CA . GLN A 1 96 ? 35.073 -5.573 -15.902 1.00 43.03 96 GLN A CA 1
ATOM 809 C C . GLN A 1 96 ? 34.933 -4.170 -16.500 1.00 43.03 96 GLN A C 1
ATOM 811 O O . GLN A 1 96 ? 35.967 -3.527 -16.677 1.00 43.03 96 GLN A O 1
ATOM 816 N N . ASP A 1 97 ? 33.727 -3.642 -16.711 1.00 4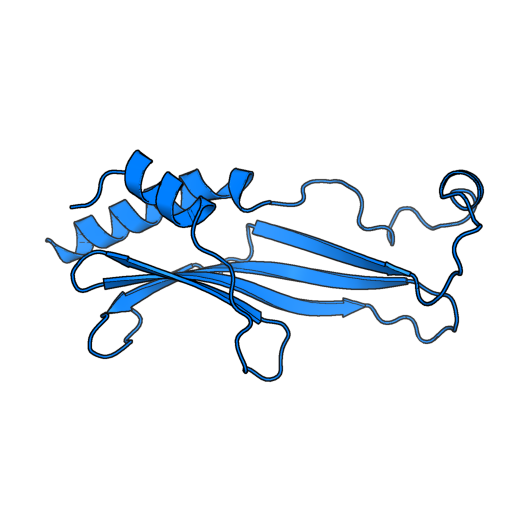1.75 97 ASP A N 1
ATOM 817 C CA . ASP A 1 97 ? 33.565 -2.288 -17.251 1.00 41.75 97 ASP A CA 1
ATOM 818 C C . ASP A 1 97 ? 33.011 -1.321 -16.195 1.00 41.75 97 ASP A C 1
ATOM 820 O O . ASP A 1 97 ? 31.918 -1.484 -15.651 1.00 41.75 97 ASP A O 1
ATOM 824 N N . ARG A 1 98 ? 33.832 -0.323 -15.840 1.00 42.34 98 ARG A N 1
ATOM 825 C CA . ARG A 1 98 ? 33.476 0.740 -14.893 1.00 42.34 98 ARG A CA 1
ATOM 826 C C . ARG A 1 98 ? 32.497 1.692 -15.580 1.00 42.34 98 ARG A C 1
ATOM 828 O O . ARG A 1 98 ? 32.797 2.229 -16.639 1.00 42.34 98 ARG A O 1
ATOM 835 N N . VAL A 1 99 ? 31.382 1.947 -14.899 1.00 47.88 99 VAL A N 1
ATOM 836 C CA . VAL A 1 99 ? 30.247 2.806 -15.299 1.00 47.88 99 VAL A CA 1
ATOM 837 C C . VAL A 1 99 ? 30.660 4.218 -15.771 1.00 47.88 99 VAL A C 1
ATOM 839 O O . VAL A 1 99 ? 29.920 4.865 -16.501 1.00 47.88 99 VAL A O 1
ATOM 842 N N . GLU A 1 100 ? 31.856 4.696 -15.412 1.00 42.22 100 GLU A N 1
ATOM 843 C CA . GLU A 1 100 ? 32.343 6.047 -15.737 1.00 42.22 100 GLU A CA 1
ATOM 844 C C . GLU A 1 100 ? 32.792 6.257 -17.203 1.00 42.22 100 GLU A C 1
ATOM 846 O O . GLU A 1 100 ? 32.911 7.409 -17.610 1.00 42.22 100 GLU A O 1
ATOM 851 N N . ASP A 1 101 ? 33.013 5.208 -18.010 1.00 35.53 101 ASP A N 1
ATOM 852 C CA . ASP A 1 101 ? 33.571 5.352 -19.376 1.00 35.53 101 ASP A CA 1
ATOM 853 C C . ASP A 1 101 ? 32.524 5.350 -20.522 1.00 35.53 101 ASP A C 1
ATOM 855 O O . ASP A 1 101 ? 32.895 5.549 -21.679 1.00 35.53 101 ASP A O 1
ATOM 859 N N . ILE A 1 102 ? 31.224 5.156 -20.244 1.00 42.34 102 ILE A N 1
ATOM 860 C CA . ILE A 1 102 ? 30.169 4.990 -21.281 1.00 42.34 102 ILE A CA 1
ATOM 861 C C . ILE A 1 102 ? 29.177 6.173 -21.339 1.00 42.34 102 ILE A C 1
ATOM 863 O O . ILE A 1 102 ? 28.330 6.244 -22.223 1.00 42.34 102 ILE A O 1
ATOM 867 N N . VAL A 1 103 ? 29.316 7.185 -20.478 1.00 44.16 103 VAL A N 1
ATOM 868 C CA . VAL A 1 103 ? 28.392 8.344 -20.409 1.00 44.16 103 VAL A CA 1
ATOM 869 C C . VAL A 1 103 ? 28.595 9.358 -21.562 1.00 44.16 103 VAL A C 1
ATOM 871 O O . VAL A 1 103 ? 28.317 10.544 -21.424 1.00 44.16 103 VAL A O 1
ATOM 874 N N . GLY A 1 104 ? 29.160 8.924 -22.692 1.00 37.25 104 GLY A N 1
ATOM 875 C CA . GLY A 1 104 ? 29.604 9.796 -23.784 1.00 37.25 104 GLY A CA 1
ATOM 876 C C . GLY A 1 104 ? 28.599 10.024 -24.915 1.00 37.25 104 GLY A C 1
ATOM 877 O O . GLY A 1 104 ? 28.673 11.072 -25.543 1.00 37.25 104 GLY A O 1
ATOM 878 N N . ASP A 1 105 ? 27.680 9.086 -25.170 1.00 38.50 105 ASP A N 1
ATOM 879 C CA . ASP A 1 105 ? 26.774 9.118 -26.337 1.00 38.50 105 ASP A CA 1
ATOM 880 C C . ASP A 1 105 ? 25.381 8.523 -26.022 1.00 38.50 105 ASP A C 1
ATOM 882 O O . ASP A 1 105 ? 24.731 7.939 -26.888 1.00 38.50 105 ASP A O 1
ATOM 886 N N . ILE A 1 106 ? 24.915 8.629 -24.775 1.00 43.47 106 ILE A N 1
ATOM 887 C CA . ILE A 1 106 ? 23.533 8.275 -24.423 1.00 43.47 106 ILE A CA 1
ATOM 888 C C . ILE A 1 106 ? 22.710 9.562 -24.513 1.00 43.47 106 ILE A C 1
ATOM 890 O O . ILE A 1 106 ? 23.054 10.555 -23.871 1.00 43.47 106 ILE A O 1
ATOM 894 N N . GLU A 1 107 ? 21.664 9.574 -25.345 1.00 39.97 107 GLU A N 1
ATOM 895 C CA . GLU A 1 107 ? 20.681 10.660 -25.330 1.00 39.97 107 GLU A CA 1
ATOM 896 C C . GLU A 1 107 ? 20.108 10.742 -23.905 1.00 39.97 107 GLU A C 1
ATOM 898 O O . GLU A 1 107 ? 19.564 9.764 -23.400 1.00 39.97 107 GLU A O 1
ATOM 903 N N . GLU A 1 108 ? 20.269 11.893 -23.238 1.00 43.16 108 GLU A N 1
ATOM 904 C CA . GLU A 1 108 ? 19.840 12.138 -21.845 1.00 43.16 108 GLU A CA 1
ATOM 905 C C . GLU A 1 108 ? 18.350 11.827 -21.588 1.00 43.16 108 GLU A C 1
ATOM 907 O O . GLU A 1 108 ? 17.932 11.779 -20.436 1.00 43.16 108 GLU A O 1
ATOM 912 N N . GLU A 1 109 ? 17.556 11.617 -22.641 1.00 42.12 109 GLU A N 1
ATOM 913 C CA . GLU A 1 109 ? 16.125 11.311 -22.592 1.00 42.12 109 GLU A CA 1
ATOM 914 C C . GLU A 1 109 ? 15.810 9.829 -22.286 1.00 42.12 109 GLU A C 1
ATOM 916 O O . GLU A 1 109 ? 14.682 9.542 -21.900 1.00 42.12 109 GLU A O 1
ATOM 921 N N . ASP A 1 110 ? 16.778 8.907 -22.418 1.00 45.69 110 ASP A N 1
ATOM 922 C CA . ASP A 1 110 ? 16.561 7.447 -22.309 1.00 45.69 110 ASP A CA 1
ATOM 923 C C . ASP A 1 110 ? 17.346 6.765 -21.170 1.00 45.69 110 ASP A C 1
ATOM 925 O O . ASP A 1 110 ? 17.344 5.546 -21.044 1.00 45.69 110 ASP A O 1
ATOM 929 N N . VAL A 1 111 ? 18.028 7.513 -20.309 1.00 49.69 111 VAL A N 1
ATOM 930 C CA . VAL A 1 111 ? 18.454 6.970 -19.006 1.00 49.69 111 VAL A CA 1
ATOM 931 C C . VAL A 1 111 ? 17.240 7.101 -18.091 1.00 49.69 111 VAL A C 1
ATOM 933 O O . VAL A 1 111 ? 16.510 8.076 -18.247 1.00 49.69 111 VAL A O 1
ATOM 936 N N . CYS A 1 112 ? 17.004 6.197 -17.126 1.00 52.06 112 CYS A N 1
ATOM 937 C CA . CYS A 1 112 ? 16.170 6.550 -15.969 1.00 52.06 112 CYS A CA 1
ATOM 938 C C . CYS A 1 112 ? 16.807 7.820 -15.374 1.00 52.06 112 CYS A C 1
ATOM 940 O O . CYS A 1 112 ? 17.745 7.730 -14.576 1.00 52.06 112 CYS A O 1
ATOM 942 N N . THR A 1 113 ? 16.417 9.012 -15.839 1.00 47.81 113 THR A N 1
ATOM 943 C CA . THR A 1 113 ? 16.914 10.266 -15.304 1.00 47.81 113 THR A CA 1
ATOM 944 C C . THR A 1 113 ? 16.596 10.150 -13.838 1.00 47.81 113 THR A C 1
ATOM 946 O O . THR A 1 113 ? 15.458 9.882 -13.469 1.00 47.81 113 THR A O 1
ATOM 949 N N . TRP A 1 114 ? 17.621 10.267 -13.006 1.00 43.22 114 TRP A N 1
ATOM 950 C CA . TRP A 1 114 ? 17.568 10.124 -11.554 1.00 43.22 114 TRP A CA 1
ATOM 951 C C . TRP A 1 114 ? 16.594 11.109 -10.868 1.00 43.22 114 TRP A C 1
ATOM 953 O O . TRP A 1 114 ? 16.665 11.325 -9.662 1.00 43.22 114 TRP A O 1
ATOM 963 N N . SER A 1 115 ? 15.738 11.784 -11.630 1.00 43.53 115 SER A N 1
ATOM 964 C CA . SER A 1 115 ? 14.648 12.607 -11.164 1.00 43.53 115 SER A CA 1
ATOM 965 C C . SER A 1 115 ? 13.544 11.711 -10.609 1.00 43.53 115 SER A C 1
ATOM 967 O O . SER A 1 115 ? 12.733 11.182 -11.361 1.00 43.53 115 SER A O 1
ATOM 969 N N . GLU A 1 116 ? 13.559 11.607 -9.280 1.00 53.84 116 GLU A N 1
ATOM 970 C CA . GLU A 1 116 ? 12.392 11.331 -8.434 1.00 53.84 116 GLU A CA 1
ATOM 971 C C . GLU A 1 116 ? 11.869 9.895 -8.568 1.00 53.84 116 GLU A C 1
ATOM 973 O O . GLU A 1 116 ? 10.770 9.646 -9.040 1.00 53.84 116 GLU A O 1
ATOM 978 N N . GLN A 1 117 ? 12.700 8.933 -8.151 1.00 66.31 117 GLN A N 1
ATOM 979 C CA . GLN A 1 117 ? 12.202 7.600 -7.819 1.00 66.31 117 GLN A CA 1
ATOM 980 C C . GLN A 1 117 ? 11.503 7.679 -6.466 1.00 66.31 117 GLN A C 1
ATOM 982 O O . GLN A 1 117 ? 12.134 8.061 -5.481 1.00 66.31 117 GLN A O 1
ATOM 987 N N . ASP A 1 118 ? 10.233 7.301 -6.427 1.00 76.69 118 ASP A N 1
ATOM 988 C CA . ASP A 1 118 ? 9.461 7.254 -5.194 1.00 76.69 118 ASP A CA 1
ATOM 989 C C . ASP A 1 118 ? 9.684 5.905 -4.511 1.00 76.69 118 ASP A C 1
ATOM 991 O O . ASP A 1 118 ? 9.073 4.892 -4.874 1.00 76.69 118 ASP A O 1
ATOM 995 N N . TRP A 1 119 ? 10.590 5.853 -3.535 1.00 81.75 119 TRP A N 1
ATOM 996 C CA . TRP A 1 119 ? 10.754 4.644 -2.735 1.00 81.75 119 TRP A CA 1
ATOM 997 C C . TRP A 1 119 ? 9.635 4.527 -1.710 1.00 81.75 119 TRP A C 1
ATOM 999 O O . TRP A 1 119 ? 8.994 5.506 -1.334 1.00 81.75 119 TRP A O 1
ATOM 1009 N N . ILE A 1 120 ? 9.428 3.314 -1.189 1.00 82.81 120 ILE A N 1
ATOM 1010 C CA . ILE A 1 120 ? 8.417 3.096 -0.149 1.00 82.81 120 ILE A CA 1
ATOM 1011 C C . ILE A 1 120 ? 8.631 4.021 1.062 1.00 82.81 120 ILE A C 1
ATOM 1013 O O . ILE A 1 120 ? 7.660 4.503 1.626 1.00 82.81 120 ILE A O 1
ATOM 1017 N N . GLU A 1 121 ? 9.886 4.319 1.413 1.00 84.6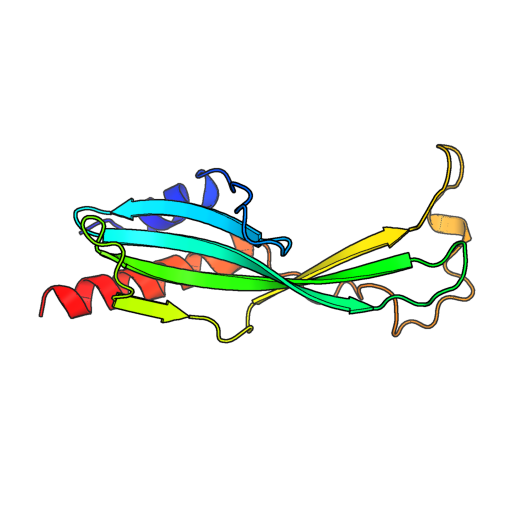2 121 GLU A N 1
ATOM 1018 C CA . GLU A 1 121 ? 10.261 5.239 2.500 1.00 84.62 121 GLU A CA 1
ATOM 1019 C C . GLU A 1 121 ? 9.824 6.691 2.233 1.00 84.62 121 GLU A C 1
ATOM 1021 O O . GLU A 1 121 ? 9.550 7.433 3.175 1.00 84.62 121 GLU A O 1
ATOM 1026 N N . ASP A 1 122 ? 9.715 7.089 0.963 1.00 83.50 122 ASP A N 1
ATOM 1027 C CA . ASP A 1 122 ? 9.315 8.440 0.562 1.00 83.50 122 ASP A CA 1
ATOM 1028 C C . ASP A 1 122 ? 7.786 8.610 0.577 1.00 83.50 122 ASP A C 1
ATOM 1030 O O . ASP A 1 122 ? 7.284 9.697 0.864 1.00 83.50 122 ASP A O 1
ATOM 1034 N N . ILE A 1 123 ? 7.040 7.527 0.330 1.00 89.44 123 ILE A N 1
ATOM 1035 C CA . ILE A 1 123 ? 5.575 7.557 0.150 1.00 89.44 123 ILE A CA 1
ATOM 1036 C C . ILE A 1 123 ? 4.794 6.962 1.326 1.00 89.44 123 ILE A C 1
ATOM 1038 O O . ILE A 1 123 ? 3.577 7.122 1.420 1.00 89.44 123 ILE A O 1
ATOM 1042 N N . VAL A 1 124 ? 5.462 6.259 2.244 1.00 91.56 124 VAL A N 1
ATOM 1043 C CA . VAL A 1 124 ? 4.804 5.528 3.338 1.00 91.56 124 VAL A CA 1
ATOM 1044 C C . VAL A 1 124 ? 3.945 6.425 4.227 1.00 91.56 124 VAL A C 1
ATOM 1046 O O . VAL A 1 124 ? 2.887 5.999 4.699 1.00 91.56 124 VAL A O 1
ATOM 1049 N N . ASP A 1 125 ? 4.375 7.668 4.448 1.00 92.56 125 ASP A N 1
ATOM 1050 C CA . ASP A 1 125 ? 3.630 8.620 5.266 1.00 92.56 125 ASP A CA 1
ATOM 1051 C C . ASP A 1 125 ? 2.265 8.932 4.636 1.00 92.56 125 ASP A C 1
ATOM 1053 O O . ASP A 1 125 ? 1.250 8.919 5.335 1.00 92.56 125 ASP A O 1
ATOM 1057 N N . GLU A 1 126 ? 2.229 9.102 3.313 1.00 93.25 126 GLU A N 1
ATOM 1058 C CA . GLU A 1 126 ? 1.020 9.375 2.535 1.00 93.25 126 GLU A CA 1
ATOM 1059 C C . GLU A 1 126 ? 0.062 8.184 2.528 1.00 93.25 126 GLU A C 1
ATOM 1061 O O . GLU A 1 126 ? -1.112 8.328 2.885 1.00 93.25 126 GLU A O 1
ATOM 1066 N N . ILE A 1 127 ? 0.585 6.984 2.257 1.00 93.00 127 ILE A N 1
ATOM 1067 C CA . ILE A 1 127 ? -0.187 5.735 2.319 1.00 93.00 127 ILE A CA 1
ATOM 1068 C C . ILE A 1 127 ? -0.828 5.578 3.705 1.00 93.00 127 ILE A C 1
ATOM 1070 O O . ILE A 1 127 ? -2.008 5.224 3.830 1.00 93.00 127 ILE A O 1
ATOM 1074 N N . ALA A 1 128 ? -0.069 5.849 4.771 1.00 94.88 128 ALA A N 1
ATOM 1075 C CA . ALA A 1 128 ? -0.557 5.731 6.138 1.00 94.88 128 ALA A CA 1
ATOM 1076 C C . ALA A 1 128 ? -1.627 6.784 6.474 1.00 94.88 128 ALA A C 1
ATOM 1078 O O . ALA A 1 128 ? -2.631 6.453 7.119 1.00 94.88 128 ALA A O 1
ATOM 1079 N N . GLU A 1 129 ? -1.446 8.042 6.058 1.00 95.19 129 GLU A N 1
ATOM 1080 C CA . GLU A 1 129 ? -2.447 9.098 6.249 1.00 95.19 129 GLU A CA 1
ATOM 1081 C C . GLU A 1 129 ? -3.760 8.773 5.541 1.00 95.19 129 GLU A C 1
ATOM 1083 O O . GLU A 1 129 ? -4.834 8.851 6.160 1.00 95.19 129 GLU A O 1
ATOM 1088 N N . GLU A 1 130 ? -3.679 8.363 4.277 1.00 95.44 130 GLU A N 1
ATOM 1089 C CA . GLU A 1 130 ? -4.853 8.045 3.481 1.00 95.44 130 GLU A CA 1
ATOM 1090 C C . GLU A 1 130 ? -5.588 6.823 4.044 1.00 95.44 130 GLU A C 1
ATOM 1092 O O . GLU A 1 130 ? -6.795 6.883 4.305 1.00 95.44 130 GLU A O 1
ATOM 1097 N N . THR A 1 131 ? -4.856 5.757 4.378 1.00 94.69 131 THR A N 1
ATOM 1098 C CA . THR A 1 131 ? -5.437 4.546 4.975 1.00 94.69 131 THR A CA 1
ATOM 1099 C C . THR A 1 131 ? -6.165 4.849 6.286 1.00 94.69 131 THR A C 1
ATOM 1101 O O . THR A 1 131 ? -7.265 4.347 6.529 1.00 94.69 131 THR A O 1
ATOM 1104 N N . ILE A 1 132 ? -5.607 5.703 7.151 1.00 94.38 132 ILE A N 1
ATOM 1105 C CA . ILE A 1 132 ? -6.287 6.112 8.389 1.00 94.38 132 ILE A CA 1
ATOM 1106 C C . ILE A 1 132 ? -7.561 6.901 8.084 1.00 94.38 132 ILE A C 1
ATOM 1108 O O . ILE A 1 132 ? -8.564 6.744 8.789 1.00 94.38 132 ILE A O 1
ATOM 1112 N N . SER A 1 133 ? -7.537 7.761 7.066 1.00 94.75 133 SER A N 1
ATOM 1113 C CA . SER A 1 133 ? -8.723 8.489 6.611 1.00 94.75 133 SER A CA 1
ATOM 1114 C C . SER A 1 133 ? -9.822 7.526 6.148 1.00 94.75 133 SER A C 1
ATOM 1116 O O . SER A 1 133 ? -10.971 7.650 6.583 1.00 94.75 133 SER A O 1
ATOM 1118 N N . TRP A 1 134 ? -9.469 6.511 5.355 1.00 95.31 134 TRP A N 1
ATOM 1119 C CA . TRP A 1 134 ? -10.382 5.456 4.909 1.00 95.31 134 TRP A CA 1
ATOM 1120 C C . TRP A 1 134 ? -10.970 4.662 6.077 1.00 95.31 134 TRP A C 1
ATOM 1122 O O . TRP A 1 134 ? -12.192 4.552 6.193 1.00 95.31 134 TRP A O 1
ATOM 1132 N N . LEU A 1 135 ? -10.129 4.204 7.010 1.00 93.00 135 LEU A N 1
ATOM 1133 C CA . LEU A 1 135 ? -10.573 3.486 8.209 1.00 93.00 135 LEU A CA 1
ATOM 1134 C C . LEU A 1 135 ? -11.554 4.323 9.047 1.00 93.00 135 LEU A C 1
ATOM 1136 O O . LEU A 1 135 ? -12.570 3.810 9.510 1.00 93.00 135 LEU A O 1
ATOM 1140 N N . LYS A 1 136 ? -11.312 5.633 9.195 1.00 92.62 136 LYS A N 1
ATOM 1141 C CA . LYS A 1 136 ? -12.239 6.551 9.887 1.00 92.62 136 LYS A CA 1
ATOM 1142 C C . LYS A 1 136 ? -13.569 6.727 9.162 1.00 92.62 136 LYS A C 1
ATOM 1144 O O . LYS A 1 136 ? -14.561 7.059 9.806 1.00 92.62 136 LYS A O 1
ATOM 1149 N N . ASN A 1 137 ? -13.597 6.577 7.841 1.00 92.62 137 ASN A N 1
ATOM 1150 C CA . ASN A 1 137 ? -14.833 6.665 7.071 1.00 92.62 137 ASN A CA 1
ATOM 1151 C C . ASN A 1 137 ? -15.675 5.388 7.174 1.00 92.62 137 ASN A C 1
ATOM 1153 O O . ASN A 1 137 ? -16.891 5.491 7.059 1.00 92.62 137 ASN A O 1
ATOM 1157 N N . LEU A 1 138 ? -15.065 4.232 7.451 1.00 89.25 138 LEU A N 1
ATOM 1158 C CA . LEU A 1 138 ? -15.777 2.972 7.710 1.00 89.25 138 LEU A CA 1
ATOM 1159 C C . LEU A 1 138 ? -16.439 2.926 9.095 1.00 89.25 138 LEU A C 1
ATOM 1161 O O . LEU A 1 138 ? -17.432 2.231 9.280 1.00 89.25 138 LEU A O 1
ATOM 1165 N N . GLU A 1 139 ? -15.901 3.662 10.071 1.00 82.31 139 GLU A N 1
ATOM 1166 C CA . GLU A 1 139 ? -16.453 3.741 11.433 1.00 82.31 139 GLU A CA 1
ATOM 1167 C C . GLU A 1 139 ? -17.641 4.724 11.569 1.00 82.31 139 GLU A C 1
ATOM 1169 O O . GLU A 1 139 ? -18.209 4.844 12.659 1.00 82.31 139 GLU A O 1
ATOM 1174 N N . LYS A 1 140 ? -18.005 5.449 10.501 1.00 62.91 140 LYS A N 1
ATOM 1175 C CA . LYS A 1 140 ? -19.124 6.412 10.475 1.00 62.91 140 LYS A CA 1
ATOM 1176 C C . LYS A 1 140 ? -20.435 5.768 10.039 1.00 62.91 140 LYS A C 1
ATOM 1178 O O . LYS A 1 140 ? -21.467 6.136 10.647 1.00 62.91 140 LYS A O 1
#

Radius of gyration: 18.68 Å; chains: 1; bounding box: 54×27×46 Å